Protein AF-K8E4I8-F1 (afdb_monomer_lite)

Organism: NCBI:txid1234679

Foldseek 3Di:
DVVVVVVVVLVVLVVVLVVQLVVLVVVLVVVVVVCPVPPPVVLNVLSVVLSVLSNQVSCCVRPVNVPRDPVVNVVSVVVNCVVPDDPDD

Sequence (89 aa):
MDDFTEFTDSETKKVAALQEIADTVDRLDTILEELKGTDNKLKAWYEQKKAVYEIKKILHDATHYERYNKAEADEFLSEYNSFVRPKQP

Secondary structure (DSSP, 8-state):
-HHHHHHHHHHHHH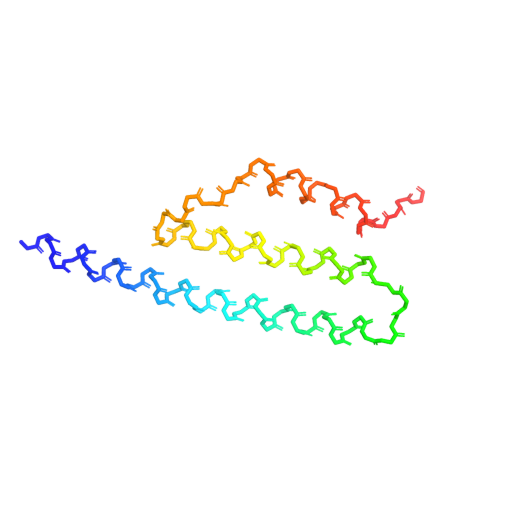HHHHHHHHHHHHHHHHHHHHHTTSS-HHHHHHHHHHHHHHHHHHHHHHH--TT--HHHHHHHHHHHHHHHS----

Structure (mmCIF, N/CA/C/O backbone):
data_AF-K8E4I8-F1
#
_entry.id   AF-K8E4I8-F1
#
loop_
_atom_site.group_PDB
_atom_site.id
_atom_site.type_symbol
_atom_site.label_atom_id
_atom_site.label_alt_id
_atom_site.label_comp_id
_atom_site.label_asym_id
_atom_site.label_entity_id
_atom_site.label_seq_id
_atom_site.pdbx_PDB_ins_code
_atom_site.Cartn_x
_atom_site.Cartn_y
_atom_site.Cartn_z
_atom_site.occupancy
_atom_site.B_iso_or_equiv
_atom_site.auth_seq_id
_atom_site.auth_comp_id
_atom_site.auth_asym_id
_atom_site.auth_atom_id
_atom_site.pdbx_PDB_model_num
ATOM 1 N N . MET A 1 1 ? 24.409 -3.647 -28.325 1.00 61.22 1 MET A N 1
ATOM 2 C CA . MET A 1 1 ? 23.555 -4.775 -27.889 1.00 61.22 1 MET A CA 1
ATOM 3 C C . MET A 1 1 ? 22.969 -4.519 -26.505 1.00 61.22 1 MET A C 1
ATOM 5 O O . MET A 1 1 ? 21.955 -5.129 -26.209 1.00 61.22 1 MET A O 1
ATOM 9 N N . ASP A 1 2 ? 23.534 -3.598 -25.714 1.00 67.25 2 ASP A N 1
ATOM 10 C CA . ASP A 1 2 ? 23.081 -3.311 -24.345 1.00 67.25 2 ASP A CA 1
ATOM 11 C C . ASP A 1 2 ? 21.718 -2.595 -24.258 1.00 67.25 2 ASP A C 1
ATOM 13 O O . ASP A 1 2 ? 20.890 -2.991 -23.444 1.00 67.25 2 ASP A O 1
ATOM 17 N N . ASP A 1 3 ? 21.416 -1.652 -25.159 1.00 69.19 3 ASP A N 1
ATOM 18 C CA . ASP A 1 3 ? 20.159 -0.874 -25.118 1.00 69.19 3 ASP A CA 1
ATOM 19 C C . ASP A 1 3 ? 18.875 -1.724 -25.219 1.00 69.19 3 ASP A C 1
ATOM 21 O O . ASP A 1 3 ? 17.842 -1.379 -24.647 1.00 69.19 3 ASP A O 1
ATOM 25 N N . PHE A 1 4 ? 18.910 -2.847 -25.949 1.00 73.12 4 PHE A N 1
ATOM 26 C CA . PHE A 1 4 ? 17.744 -3.729 -26.087 1.00 73.12 4 PHE A CA 1
ATOM 27 C C . PHE A 1 4 ? 17.491 -4.539 -24.808 1.00 73.12 4 PHE A C 1
ATOM 29 O O . PHE A 1 4 ? 16.341 -4.719 -24.415 1.00 73.12 4 PHE A O 1
ATOM 36 N N . THR A 1 5 ? 18.561 -4.982 -24.144 1.00 73.50 5 THR A N 1
ATOM 37 C CA . THR A 1 5 ? 18.493 -5.739 -22.887 1.00 73.50 5 THR A CA 1
ATOM 38 C C . THR A 1 5 ? 18.000 -4.855 -21.738 1.00 73.50 5 THR A C 1
ATOM 40 O O . THR A 1 5 ? 17.125 -5.257 -20.973 1.00 73.50 5 THR A O 1
ATOM 43 N N . GLU A 1 6 ? 18.483 -3.611 -21.657 1.00 71.56 6 GLU A N 1
ATOM 44 C CA . GLU A 1 6 ? 18.038 -2.645 -20.643 1.00 71.56 6 GLU A CA 1
ATOM 45 C C . GLU A 1 6 ? 16.547 -2.293 -20.797 1.00 71.56 6 GLU A C 1
ATOM 47 O O . GLU A 1 6 ? 15.809 -2.200 -19.809 1.00 71.56 6 GLU A O 1
ATOM 52 N N . PHE A 1 7 ? 16.069 -2.171 -22.041 1.00 73.88 7 PHE A N 1
ATOM 53 C CA . PHE A 1 7 ? 14.652 -1.960 -22.331 1.00 73.88 7 PHE A CA 1
ATOM 54 C C . PHE A 1 7 ? 13.781 -3.135 -21.857 1.00 73.88 7 PHE A C 1
ATOM 56 O O . PHE A 1 7 ? 12.768 -2.917 -21.188 1.00 73.88 7 PHE A O 1
ATOM 63 N N . THR A 1 8 ? 14.177 -4.380 -22.145 1.00 74.69 8 THR A N 1
ATOM 64 C CA . THR A 1 8 ? 13.415 -5.567 -21.719 1.00 74.69 8 THR A CA 1
ATOM 65 C C . THR A 1 8 ? 13.383 -5.737 -20.203 1.00 74.69 8 THR A C 1
ATOM 67 O O . THR A 1 8 ? 12.347 -6.116 -19.650 1.00 74.69 8 THR A O 1
ATOM 70 N N . ASP A 1 9 ? 14.471 -5.398 -19.513 1.00 80.88 9 ASP A N 1
ATOM 71 C CA . ASP A 1 9 ? 14.539 -5.462 -18.052 1.00 80.88 9 ASP A CA 1
ATOM 72 C C . ASP A 1 9 ? 13.640 -4.404 -17.398 1.00 80.88 9 ASP A C 1
ATOM 74 O O . ASP A 1 9 ? 12.961 -4.681 -16.405 1.00 80.88 9 ASP A O 1
ATOM 78 N N . SER A 1 10 ? 13.584 -3.199 -17.974 1.00 81.38 10 SER A N 1
ATOM 79 C CA . SER A 1 10 ? 12.704 -2.116 -17.518 1.00 81.38 10 SER A CA 1
ATOM 80 C C . SER A 1 10 ? 11.222 -2.477 -17.652 1.00 81.38 10 SER A C 1
ATOM 82 O O . SER A 1 10 ? 10.454 -2.327 -16.700 1.00 81.38 10 SER A O 1
ATOM 84 N N . GLU A 1 11 ? 10.810 -3.016 -18.800 1.00 87.50 11 GLU A N 1
ATOM 85 C CA . GLU A 1 11 ? 9.421 -3.438 -19.014 1.00 87.50 11 GLU A CA 1
ATOM 86 C C . GLU A 1 11 ? 9.041 -4.629 -18.122 1.00 87.50 11 GLU A C 1
ATOM 88 O O . GLU A 1 11 ? 7.954 -4.646 -17.543 1.00 87.50 11 GLU A O 1
ATOM 93 N N . THR A 1 12 ? 9.960 -5.576 -17.914 1.00 91.12 12 THR A N 1
ATOM 94 C CA . THR A 1 12 ? 9.742 -6.711 -17.003 1.00 91.12 12 THR A CA 1
ATOM 95 C C . THR A 1 12 ? 9.498 -6.239 -15.566 1.00 91.12 12 THR A C 1
ATOM 97 O O . THR A 1 12 ? 8.570 -6.719 -14.913 1.00 91.12 12 THR A O 1
ATOM 100 N N . LYS A 1 13 ? 10.262 -5.247 -15.082 1.00 91.00 13 LYS A N 1
ATOM 101 C CA . LYS A 1 13 ? 10.056 -4.647 -13.750 1.00 91.00 13 LYS A CA 1
ATOM 102 C C . LYS A 1 13 ? 8.687 -3.986 -13.612 1.00 91.00 13 LYS A C 1
ATOM 104 O O . LYS A 1 13 ? 8.039 -4.143 -12.582 1.00 91.00 13 LYS A O 1
ATOM 109 N N . LYS A 1 14 ? 8.219 -3.277 -14.643 1.00 92.69 14 LYS A N 1
ATOM 110 C CA . LYS A 1 14 ? 6.892 -2.636 -14.626 1.00 92.69 14 LYS A CA 1
ATOM 111 C C . LYS A 1 14 ? 5.762 -3.661 -14.599 1.00 92.69 14 LYS A C 1
ATOM 113 O O . LYS A 1 14 ? 4.802 -3.475 -13.859 1.00 92.69 14 LYS A O 1
ATOM 118 N N . VAL A 1 15 ? 5.876 -4.745 -15.368 1.00 94.94 15 VAL A N 1
ATOM 119 C CA . VAL A 1 15 ? 4.884 -5.832 -15.352 1.00 94.94 15 VAL A CA 1
ATOM 120 C C . VAL A 1 15 ? 4.851 -6.522 -13.987 1.00 94.94 15 VAL A C 1
ATOM 122 O O . VAL A 1 15 ? 3.768 -6.732 -13.447 1.00 94.94 15 VAL A O 1
ATOM 125 N N . ALA A 1 16 ? 6.014 -6.810 -13.393 1.00 95.50 16 ALA A N 1
ATOM 126 C CA . ALA A 1 16 ? 6.091 -7.364 -12.041 1.00 95.50 16 ALA A CA 1
ATOM 127 C C . ALA A 1 16 ? 5.442 -6.428 -11.006 1.00 95.50 16 ALA A C 1
ATOM 129 O O . ALA A 1 16 ? 4.630 -6.867 -10.196 1.00 95.50 16 ALA A O 1
ATOM 130 N N . ALA A 1 17 ? 5.702 -5.123 -11.102 1.00 97.12 17 ALA A N 1
ATOM 131 C CA . ALA A 1 17 ? 5.091 -4.125 -10.232 1.00 97.12 17 ALA A CA 1
ATOM 132 C C . ALA A 1 17 ? 3.562 -4.068 -10.356 1.00 97.12 17 ALA A C 1
ATOM 134 O O . ALA A 1 17 ? 2.874 -3.906 -9.351 1.00 97.12 17 ALA A O 1
ATOM 135 N N . LEU A 1 18 ? 3.007 -4.228 -11.564 1.00 97.69 18 LEU A N 1
ATOM 136 C CA . LEU A 1 18 ? 1.554 -4.321 -11.747 1.00 97.69 18 LEU A CA 1
ATOM 137 C C . LEU A 1 18 ? 0.970 -5.537 -11.020 1.00 97.69 18 LEU A C 1
ATOM 139 O O . LEU A 1 18 ? -0.089 -5.412 -10.405 1.00 97.69 18 LEU A O 1
ATOM 143 N N . GLN A 1 19 ? 1.664 -6.678 -11.051 1.00 97.81 19 GLN A N 1
ATOM 144 C CA . GLN A 1 19 ? 1.244 -7.867 -10.312 1.00 97.81 19 GLN A CA 1
ATOM 145 C C . GLN A 1 19 ? 1.309 -7.637 -8.796 1.00 97.81 19 GLN A C 1
ATOM 147 O O . GLN A 1 19 ? 0.340 -7.913 -8.099 1.00 97.81 19 GLN A O 1
ATOM 152 N N . GLU A 1 20 ? 2.391 -7.048 -8.281 1.00 98.25 20 GLU A N 1
ATOM 153 C CA . GLU A 1 20 ? 2.520 -6.740 -6.848 1.00 98.25 20 GLU A CA 1
ATOM 154 C C . GLU A 1 20 ? 1.458 -5.740 -6.354 1.00 98.25 20 GLU A C 1
ATOM 156 O O . GLU A 1 20 ? 0.969 -5.837 -5.223 1.00 98.25 20 GLU A O 1
ATOM 161 N N . ILE A 1 21 ? 1.065 -4.780 -7.200 1.00 98.38 21 ILE A N 1
ATOM 162 C CA . ILE A 1 21 ? -0.041 -3.859 -6.910 1.00 98.38 21 ILE A CA 1
ATOM 163 C C . ILE A 1 21 ? -1.368 -4.618 -6.863 1.00 98.38 21 ILE A C 1
ATOM 165 O O . ILE A 1 21 ? -2.132 -4.403 -5.923 1.00 98.38 21 ILE A O 1
ATOM 169 N N . ALA A 1 22 ? -1.636 -5.506 -7.826 1.00 98.38 22 ALA A N 1
ATOM 170 C CA . ALA A 1 22 ? -2.845 -6.331 -7.830 1.00 98.38 22 ALA A CA 1
ATOM 171 C C . ALA A 1 22 ? -2.938 -7.185 -6.555 1.00 98.38 22 ALA A C 1
ATOM 173 O O . ALA A 1 22 ? -3.931 -7.106 -5.836 1.00 98.38 22 ALA A O 1
ATOM 174 N N . ASP A 1 23 ? -1.852 -7.871 -6.192 1.00 98.44 23 ASP A N 1
ATOM 175 C CA . ASP A 1 23 ? -1.776 -8.685 -4.975 1.00 98.44 23 ASP A CA 1
ATOM 176 C C . ASP A 1 23 ? -1.982 -7.845 -3.697 1.00 98.44 23 ASP A C 1
ATOM 178 O O . ASP A 1 23 ? -2.501 -8.324 -2.686 1.00 98.44 23 ASP A O 1
ATOM 182 N N . THR A 1 24 ? -1.559 -6.577 -3.710 1.00 98.44 24 THR A N 1
ATOM 183 C CA . THR A 1 24 ? -1.769 -5.643 -2.593 1.00 98.44 24 THR A CA 1
ATOM 184 C C . THR A 1 24 ? -3.228 -5.201 -2.487 1.00 98.44 24 THR A C 1
ATOM 186 O O . THR A 1 24 ? -3.750 -5.095 -1.375 1.00 98.44 24 THR A O 1
ATOM 18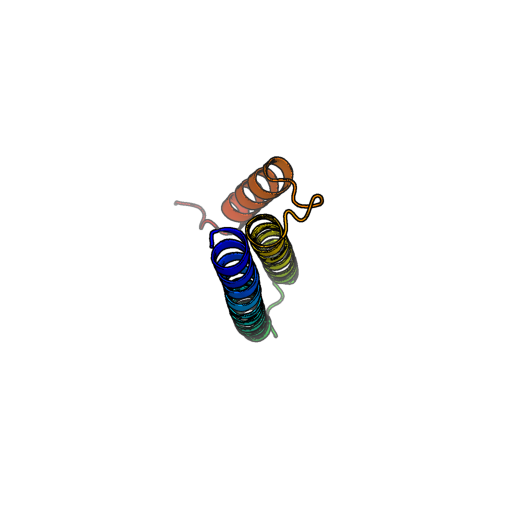9 N N . VAL A 1 25 ? -3.901 -4.983 -3.620 1.00 98.50 25 VAL A N 1
ATOM 190 C CA . VAL A 1 25 ? -5.333 -4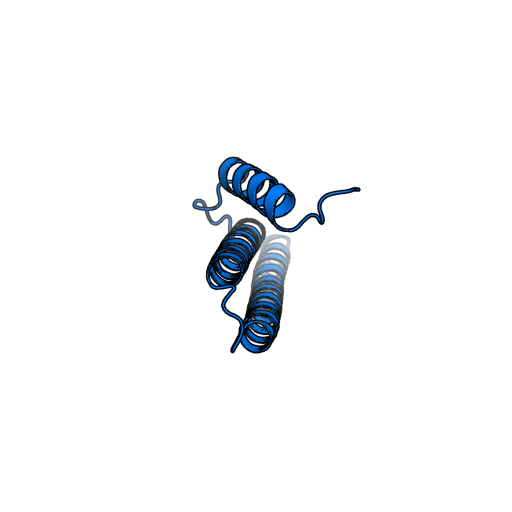.654 -3.669 1.00 98.50 25 VAL A CA 1
ATOM 191 C C . VAL A 1 25 ? -6.176 -5.841 -3.204 1.00 98.50 25 VAL A C 1
ATOM 193 O O . VAL A 1 25 ? -6.985 -5.667 -2.297 1.00 98.50 25 VAL A O 1
ATOM 196 N N . ASP A 1 26 ? -5.922 -7.049 -3.711 1.00 98.56 26 ASP A N 1
ATOM 197 C CA . ASP A 1 26 ? -6.662 -8.261 -3.321 1.00 98.56 26 ASP A CA 1
ATOM 198 C C . ASP A 1 26 ? -6.548 -8.547 -1.814 1.00 98.56 26 ASP A C 1
ATOM 200 O O . ASP A 1 26 ? -7.512 -8.931 -1.137 1.00 98.56 26 ASP A O 1
ATOM 204 N N . ARG A 1 27 ? -5.358 -8.312 -1.250 1.00 98.00 27 ARG A N 1
ATOM 205 C CA . ARG A 1 27 ? -5.123 -8.431 0.192 1.00 98.00 27 ARG A CA 1
ATOM 206 C C . ARG A 1 27 ? -5.904 -7.386 0.981 1.00 98.00 27 ARG A C 1
ATOM 208 O O . ARG A 1 27 ? -6.476 -7.722 2.018 1.00 98.00 27 ARG A O 1
ATOM 215 N N . LEU A 1 28 ? -5.922 -6.135 0.517 1.00 97.69 28 LEU A N 1
ATOM 216 C CA . LEU A 1 28 ? -6.694 -5.073 1.157 1.00 97.69 28 LEU A CA 1
ATOM 217 C C . LEU A 1 28 ? -8.191 -5.397 1.130 1.00 97.69 28 LEU A C 1
ATOM 219 O O . LEU A 1 28 ? -8.835 -5.283 2.168 1.00 97.69 28 LEU A O 1
ATOM 223 N N . ASP A 1 29 ? -8.726 -5.840 -0.007 1.00 97.94 29 ASP A N 1
ATOM 224 C CA . ASP A 1 29 ? -10.138 -6.210 -0.143 1.00 97.94 29 ASP A CA 1
ATOM 225 C C . ASP A 1 29 ? -10.518 -7.338 0.819 1.00 97.94 29 ASP A C 1
ATOM 227 O O . ASP A 1 29 ? -11.518 -7.233 1.531 1.00 97.94 29 ASP A O 1
ATOM 231 N N . THR A 1 30 ? -9.673 -8.368 0.923 1.00 97.44 30 THR A N 1
ATOM 232 C CA . THR A 1 30 ? -9.862 -9.464 1.885 1.00 97.44 30 THR A CA 1
ATOM 233 C C . THR A 1 30 ? -9.930 -8.936 3.321 1.00 97.44 30 THR A C 1
ATOM 235 O O . THR A 1 30 ? -10.877 -9.228 4.049 1.00 97.44 30 THR A O 1
ATOM 238 N N . ILE A 1 31 ? -8.968 -8.096 3.722 1.00 94.75 31 ILE A N 1
ATOM 239 C CA . ILE A 1 31 ? -8.923 -7.510 5.070 1.00 94.75 31 ILE A CA 1
ATOM 240 C C . ILE A 1 31 ? -10.144 -6.618 5.333 1.00 94.75 31 ILE A C 1
ATOM 242 O O . ILE A 1 31 ? -10.714 -6.642 6.423 1.00 94.75 31 ILE A O 1
ATOM 246 N N . LEU A 1 32 ? -10.554 -5.802 4.362 1.00 95.00 32 LEU A N 1
ATOM 247 C CA . LEU A 1 32 ? -11.697 -4.907 4.525 1.00 95.00 32 LEU A CA 1
ATOM 248 C C . LEU A 1 32 ? -13.018 -5.674 4.617 1.00 95.00 32 LEU A C 1
ATOM 250 O O . LEU A 1 32 ? -13.878 -5.269 5.400 1.00 95.00 32 LEU A O 1
ATOM 254 N N . GLU A 1 33 ? -13.171 -6.779 3.886 1.00 95.50 33 GLU A N 1
ATOM 255 C CA . GLU A 1 33 ? -14.346 -7.645 4.006 1.00 95.50 33 GLU A CA 1
ATOM 256 C C . GLU A 1 33 ? -14.378 -8.355 5.369 1.00 95.50 33 GLU A C 1
ATOM 258 O O . GLU A 1 33 ? -15.432 -8.410 5.995 1.00 95.50 33 GLU A O 1
ATOM 263 N N . GLU A 1 34 ? -13.234 -8.798 5.902 1.00 93.06 34 GLU A N 1
ATOM 264 C CA . GLU A 1 34 ? -13.144 -9.351 7.266 1.00 93.06 34 GLU A CA 1
ATOM 265 C C . GLU A 1 34 ? -13.492 -8.322 8.353 1.00 93.06 34 GLU A C 1
ATOM 267 O O . GLU A 1 34 ? -14.055 -8.658 9.397 1.00 93.06 34 GLU A O 1
ATOM 272 N N . LEU A 1 35 ? -13.151 -7.051 8.128 1.00 91.81 35 LEU A N 1
ATOM 273 C CA . LEU A 1 35 ? -13.471 -5.958 9.048 1.00 91.81 35 LEU A CA 1
ATOM 274 C C . LEU A 1 35 ? -14.907 -5.446 8.888 1.00 91.81 35 LEU A C 1
ATOM 276 O O . LEU A 1 35 ? -15.395 -4.706 9.751 1.00 91.81 35 LEU A O 1
ATOM 280 N N . LYS A 1 36 ? -15.603 -5.830 7.818 1.00 87.31 36 LYS A N 1
ATOM 281 C CA . LYS A 1 36 ? -16.976 -5.418 7.537 1.00 87.31 36 LYS A CA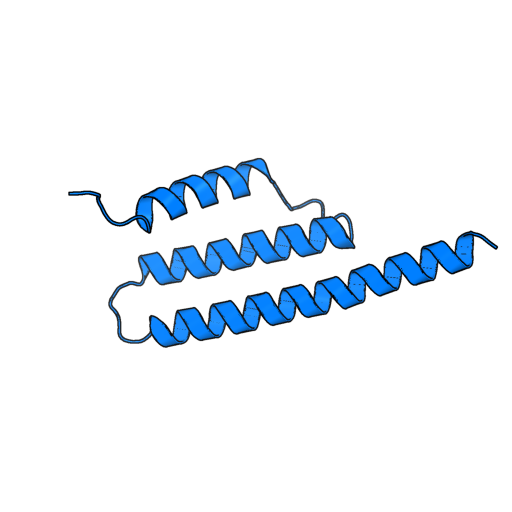 1
ATOM 282 C C . LYS A 1 36 ? -17.921 -6.025 8.569 1.00 87.31 36 LYS A C 1
ATOM 284 O O . LYS A 1 36 ? -17.946 -7.225 8.805 1.00 87.31 36 LYS A O 1
ATOM 289 N N . GLY A 1 37 ? -18.706 -5.169 9.217 1.00 80.31 37 GLY A N 1
ATOM 290 C CA . GLY A 1 37 ? -19.560 -5.571 10.339 1.00 80.31 37 GLY A CA 1
ATOM 291 C C . GLY A 1 37 ? -18.861 -5.537 11.702 1.00 80.31 37 GLY A C 1
ATOM 292 O O . GLY A 1 37 ? -19.521 -5.742 12.717 1.00 80.31 37 GLY A O 1
ATOM 293 N N . THR A 1 38 ? -17.566 -5.208 11.753 1.00 85.25 38 THR A N 1
ATOM 294 C CA . THR A 1 38 ? -16.899 -4.796 12.995 1.00 85.25 38 THR A CA 1
ATOM 295 C C . THR A 1 38 ? -16.987 -3.275 13.161 1.00 85.25 38 THR A C 1
ATOM 297 O O . THR A 1 38 ? -16.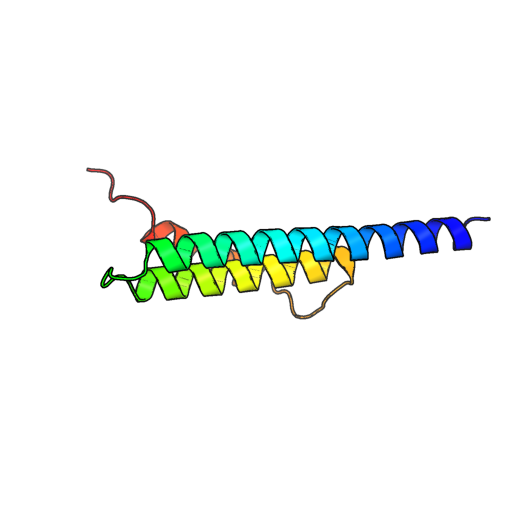989 -2.532 12.179 1.00 85.25 38 THR A O 1
ATOM 300 N N . ASP A 1 39 ? -16.983 -2.778 14.400 1.00 79.88 39 ASP A N 1
ATOM 301 C CA . ASP A 1 39 ? -16.868 -1.335 14.679 1.00 79.88 39 ASP A CA 1
ATOM 302 C C . ASP A 1 39 ? -15.426 -0.803 14.528 1.00 79.88 39 ASP A C 1
ATOM 304 O O . ASP A 1 39 ? -15.123 0.344 14.866 1.00 79.88 39 ASP A O 1
ATOM 308 N N . ASN A 1 40 ? -14.506 -1.608 13.982 1.00 85.88 40 ASN A N 1
ATOM 309 C CA . ASN A 1 40 ? -13.081 -1.295 13.929 1.00 85.88 40 ASN A CA 1
ATOM 310 C C . ASN A 1 40 ? -12.698 -0.416 12.722 1.00 85.88 40 ASN A C 1
ATOM 312 O O . ASN A 1 40 ? -11.775 -0.714 11.960 1.00 85.88 40 ASN A O 1
ATOM 316 N N . LYS A 1 41 ? -13.411 0.707 12.562 1.00 88.19 41 LYS A N 1
ATOM 317 C CA . LYS A 1 41 ? -13.200 1.697 11.488 1.00 88.19 41 LYS A CA 1
ATOM 318 C C . LYS A 1 41 ? -11.774 2.247 11.473 1.00 88.19 41 LYS A C 1
ATOM 320 O O . LYS A 1 41 ? -11.234 2.526 10.407 1.00 88.19 41 LYS A O 1
ATOM 325 N N . LEU A 1 42 ? -11.162 2.380 12.651 1.00 88.94 42 LEU A N 1
ATOM 326 C CA . LEU A 1 42 ? -9.785 2.843 12.784 1.00 88.94 42 LEU A CA 1
ATOM 327 C C . LEU A 1 42 ? -8.792 1.830 12.200 1.00 88.94 42 LEU A C 1
ATOM 329 O O . LEU A 1 42 ? -7.924 2.220 11.426 1.00 88.94 42 LEU A O 1
ATOM 333 N N . LYS A 1 43 ? -8.951 0.529 12.487 1.00 89.62 43 LYS A N 1
ATOM 334 C CA . LYS A 1 43 ? -8.122 -0.509 11.859 1.00 89.62 43 LYS A CA 1
ATOM 335 C C . LYS A 1 43 ? -8.303 -0.519 10.343 1.00 89.62 43 LYS A C 1
ATOM 337 O O . LYS A 1 43 ? -7.307 -0.521 9.637 1.00 89.62 43 LYS A O 1
ATOM 342 N N . ALA A 1 44 ? -9.538 -0.437 9.844 1.00 92.50 44 ALA A N 1
ATOM 343 C CA . ALA A 1 44 ? -9.791 -0.368 8.401 1.00 92.50 44 ALA A CA 1
ATOM 344 C C . ALA A 1 44 ? -9.061 0.818 7.741 1.00 92.50 44 ALA A C 1
ATOM 346 O O . ALA A 1 44 ? -8.448 0.659 6.687 1.00 92.50 44 ALA A O 1
ATOM 347 N N . TRP A 1 45 ? -9.060 1.987 8.389 1.00 93.25 45 TRP A N 1
ATOM 348 C CA . TRP A 1 45 ? -8.307 3.153 7.924 1.00 93.25 45 TRP A CA 1
ATOM 349 C C . TRP A 1 45 ? -6.792 2.903 7.893 1.00 93.25 45 TRP A C 1
ATOM 351 O O . TRP A 1 45 ? -6.144 3.228 6.897 1.00 93.25 45 TRP A O 1
ATOM 361 N N . TYR A 1 46 ? -6.223 2.291 8.936 1.00 93.25 46 TYR A N 1
ATOM 362 C CA . TYR A 1 46 ? -4.800 1.945 8.947 1.00 93.25 46 TYR A CA 1
ATOM 363 C C . TYR A 1 46 ? -4.436 0.947 7.838 1.00 93.25 46 TYR A C 1
ATOM 365 O O . TYR A 1 46 ? -3.435 1.145 7.156 1.00 93.25 46 TYR A O 1
ATOM 373 N N . GLU A 1 47 ? -5.240 -0.090 7.606 1.00 94.50 47 GLU A N 1
ATOM 374 C CA . GLU A 1 47 ? -4.968 -1.084 6.554 1.00 94.50 47 GLU A CA 1
ATOM 375 C C . GLU A 1 47 ? -5.003 -0.446 5.156 1.00 94.50 47 GLU A C 1
ATOM 377 O O . GLU A 1 47 ? -4.116 -0.685 4.337 1.00 94.50 47 GLU A O 1
ATOM 382 N N . GLN A 1 48 ? -5.948 0.469 4.910 1.00 95.81 48 GLN A N 1
ATOM 383 C CA . GLN A 1 48 ? -5.983 1.263 3.675 1.00 95.81 48 GLN A CA 1
ATOM 384 C C . GLN A 1 48 ? -4.726 2.127 3.520 1.00 95.81 48 GLN A C 1
ATOM 386 O O . GLN A 1 48 ? -4.125 2.174 2.447 1.00 95.81 48 GLN A O 1
ATOM 391 N N . LYS A 1 49 ? -4.298 2.816 4.587 1.00 95.75 49 LYS A N 1
ATOM 392 C CA . LYS A 1 49 ? -3.084 3.646 4.559 1.00 95.75 49 LYS A CA 1
ATOM 393 C C . LYS A 1 49 ? -1.826 2.818 4.324 1.00 95.75 49 LYS A C 1
ATOM 395 O O . LYS A 1 49 ? -0.983 3.225 3.527 1.00 95.75 49 LYS A O 1
ATOM 400 N N . LYS A 1 50 ? -1.731 1.647 4.951 1.00 94.75 50 LYS A N 1
ATOM 401 C CA . LYS A 1 50 ? -0.643 0.691 4.749 1.00 94.75 50 LYS A CA 1
ATOM 402 C C . LYS A 1 50 ? -0.554 0.254 3.288 1.00 94.75 50 LYS A C 1
ATOM 404 O O . LYS A 1 50 ? 0.511 0.397 2.693 1.00 94.75 50 LYS A O 1
ATOM 409 N N . ALA A 1 51 ? -1.670 -0.164 2.689 1.00 97.12 51 ALA A N 1
ATOM 410 C CA . ALA A 1 51 ? -1.721 -0.538 1.275 1.00 97.12 51 ALA A CA 1
ATOM 411 C C . ALA A 1 51 ? -1.276 0.612 0.351 1.00 97.12 51 ALA A C 1
ATOM 413 O O . ALA A 1 51 ? -0.525 0.394 -0.596 1.00 97.12 51 ALA A O 1
ATOM 414 N N . VAL A 1 52 ? -1.657 1.861 0.654 1.00 97.25 52 VAL A N 1
ATOM 415 C CA . VAL A 1 52 ? -1.190 3.035 -0.107 1.00 97.25 52 VAL A CA 1
ATOM 416 C C . VAL A 1 52 ? 0.333 3.198 -0.033 1.00 97.25 52 VAL A C 1
ATOM 418 O O . VAL A 1 52 ? 0.952 3.473 -1.060 1.00 97.25 52 VAL A O 1
ATOM 421 N N . TYR A 1 53 ? 0.959 3.044 1.138 1.00 96.19 53 TYR A N 1
ATOM 422 C CA . TYR A 1 53 ? 2.423 3.124 1.247 1.00 96.19 53 TYR A CA 1
ATOM 423 C C . TYR A 1 53 ? 3.130 1.977 0.528 1.00 96.19 53 TYR A C 1
ATOM 425 O O . TYR A 1 53 ? 4.142 2.221 -0.129 1.00 96.19 53 TYR A O 1
ATOM 433 N N . GLU A 1 54 ? 2.587 0.761 0.604 1.00 97.00 54 GLU A N 1
ATOM 434 C CA . GLU A 1 54 ? 3.105 -0.396 -0.133 1.00 97.00 54 GLU A CA 1
ATOM 435 C C . GLU A 1 54 ? 3.064 -0.148 -1.647 1.00 97.00 54 GLU A C 1
ATOM 437 O O . GLU A 1 54 ? 4.093 -0.264 -2.308 1.00 97.00 54 GLU A O 1
ATOM 442 N N . ILE A 1 55 ? 1.935 0.327 -2.187 1.00 97.81 55 ILE A N 1
ATOM 443 C CA . ILE A 1 55 ? 1.805 0.677 -3.612 1.00 97.81 55 ILE A CA 1
ATOM 444 C C . ILE A 1 55 ? 2.786 1.789 -4.006 1.00 97.81 55 ILE A C 1
ATOM 446 O O . ILE A 1 55 ? 3.447 1.692 -5.039 1.00 97.81 55 ILE A O 1
ATOM 450 N N . LYS A 1 56 ? 2.926 2.846 -3.192 1.00 96.81 56 LYS A N 1
ATOM 451 C CA . LYS A 1 56 ? 3.901 3.918 -3.463 1.00 96.81 56 LYS A CA 1
ATOM 452 C C . LYS A 1 56 ? 5.331 3.379 -3.526 1.00 96.81 56 LYS A C 1
ATOM 454 O O . LYS A 1 56 ? 6.092 3.833 -4.376 1.00 96.81 56 LYS A O 1
ATOM 459 N N . LYS A 1 57 ? 5.686 2.439 -2.646 1.00 96.94 57 LYS A N 1
ATOM 460 C CA . LYS A 1 57 ? 6.999 1.789 -2.642 1.00 96.94 57 LYS A CA 1
ATOM 461 C C . LYS A 1 57 ? 7.208 0.951 -3.908 1.00 96.94 57 LYS A C 1
ATOM 463 O O . LYS A 1 57 ? 8.220 1.133 -4.569 1.00 96.94 57 LYS A O 1
ATOM 468 N N . ILE A 1 58 ? 6.233 0.121 -4.288 1.00 97.31 58 ILE A N 1
ATOM 469 C CA . ILE A 1 58 ? 6.288 -0.694 -5.517 1.00 97.31 58 ILE A CA 1
ATOM 470 C C . ILE A 1 58 ? 6.513 0.197 -6.750 1.00 97.31 58 ILE A C 1
ATOM 472 O O . ILE A 1 58 ? 7.382 -0.068 -7.579 1.00 97.31 58 ILE A O 1
ATOM 476 N N . LEU A 1 59 ? 5.779 1.311 -6.846 1.00 96.06 59 LEU A N 1
ATOM 477 C CA . LEU A 1 59 ? 5.956 2.294 -7.919 1.00 96.06 59 LEU A CA 1
ATOM 478 C C . LEU A 1 59 ? 7.335 2.970 -7.875 1.00 96.06 59 LEU A C 1
ATOM 480 O O . LEU A 1 59 ? 7.922 3.251 -8.919 1.00 96.06 59 LEU A O 1
ATOM 484 N N . HIS A 1 60 ? 7.861 3.250 -6.682 1.00 95.38 60 HIS A N 1
ATOM 485 C CA . HIS A 1 60 ? 9.198 3.818 -6.531 1.00 95.38 60 HIS A CA 1
ATOM 486 C C . HIS A 1 60 ? 10.265 2.866 -7.066 1.00 95.38 60 HIS A C 1
ATOM 488 O O . HIS A 1 60 ? 11.066 3.264 -7.909 1.00 95.38 60 HIS A O 1
ATOM 494 N N . ASP A 1 61 ? 10.201 1.604 -6.653 1.00 93.69 61 ASP A N 1
ATOM 495 C CA . ASP A 1 61 ? 11.179 0.579 -7.010 1.00 93.69 61 ASP A CA 1
ATOM 496 C C . ASP A 1 61 ? 11.140 0.246 -8.518 1.00 93.69 61 ASP A C 1
ATOM 498 O O . ASP A 1 61 ? 12.177 -0.020 -9.129 1.00 93.69 61 ASP A O 1
ATOM 502 N N . ALA A 1 62 ? 9.961 0.313 -9.150 1.00 94.00 62 ALA A N 1
ATOM 503 C CA . ALA A 1 62 ? 9.787 -0.030 -10.562 1.00 94.00 62 ALA A CA 1
ATOM 504 C C . ALA A 1 62 ? 9.974 1.141 -11.538 1.00 94.00 62 ALA A C 1
ATOM 506 O O . ALA A 1 62 ? 10.433 0.934 -12.663 1.00 94.00 62 ALA A O 1
ATOM 507 N N . THR A 1 63 ? 9.598 2.366 -11.151 1.00 90.31 63 THR A N 1
ATOM 508 C CA . THR A 1 63 ? 9.561 3.517 -12.073 1.00 90.31 63 THR A CA 1
ATOM 509 C C . THR A 1 63 ? 10.225 4.781 -11.535 1.00 90.31 63 THR A C 1
ATOM 511 O O . THR A 1 63 ? 10.094 5.820 -12.176 1.00 90.31 63 THR A O 1
ATOM 514 N N . HIS A 1 64 ? 10.894 4.738 -10.379 1.00 91.06 64 HIS A N 1
ATOM 515 C CA . HIS A 1 64 ? 11.404 5.929 -9.681 1.00 91.06 64 HIS A CA 1
ATOM 516 C C . HIS A 1 64 ? 10.289 6.932 -9.348 1.00 91.06 64 HIS A C 1
ATOM 518 O O . HIS A 1 64 ? 10.410 8.140 -9.531 1.00 91.06 64 HIS A O 1
ATOM 524 N N . TYR A 1 65 ? 9.144 6.435 -8.879 1.00 93.06 65 TYR A N 1
ATOM 525 C CA . TYR A 1 65 ? 8.071 7.295 -8.390 1.00 93.06 65 TYR A CA 1
ATOM 526 C C . TYR A 1 65 ? 8.534 8.167 -7.205 1.00 93.06 65 TYR A C 1
ATOM 528 O O . TYR A 1 65 ? 8.699 7.701 -6.077 1.00 93.06 65 TYR A O 1
ATOM 536 N N . GLU A 1 66 ? 8.706 9.462 -7.466 1.00 92.94 66 GLU A N 1
ATOM 537 C CA . GLU A 1 66 ? 9.312 10.446 -6.550 1.00 92.94 66 GLU A CA 1
ATOM 538 C C . GLU A 1 66 ? 8.471 10.777 -5.306 1.00 92.94 66 GLU A C 1
ATOM 540 O O . GLU A 1 66 ? 8.959 11.368 -4.348 1.00 92.94 66 GLU A O 1
ATOM 545 N N . ARG A 1 67 ? 7.178 10.428 -5.293 1.00 93.19 67 ARG A N 1
ATOM 546 C CA . ARG A 1 67 ? 6.287 10.742 -4.156 1.00 93.19 67 ARG A CA 1
ATOM 547 C C . ARG A 1 67 ? 6.252 9.645 -3.092 1.00 93.19 67 ARG A C 1
ATOM 549 O O . ARG A 1 67 ? 5.387 9.675 -2.211 1.00 93.19 67 ARG A O 1
ATOM 556 N N . TYR A 1 68 ? 7.135 8.658 -3.186 1.00 94.69 68 TYR A N 1
ATOM 557 C CA . TYR A 1 68 ? 7.374 7.732 -2.093 1.00 94.69 68 TYR A CA 1
ATOM 558 C C . TYR A 1 68 ? 8.333 8.366 -1.085 1.00 94.69 68 TYR A C 1
ATOM 560 O O . TYR A 1 68 ? 9.486 8.648 -1.393 1.00 94.69 68 TYR A O 1
ATOM 568 N N . ASN A 1 69 ? 7.847 8.580 0.136 1.00 93.69 69 ASN A N 1
ATOM 569 C CA . ASN A 1 69 ? 8.660 9.042 1.249 1.00 93.69 69 ASN A CA 1
ATOM 570 C C . ASN A 1 69 ? 8.856 7.885 2.231 1.00 93.69 69 ASN A C 1
ATOM 572 O O . ASN A 1 69 ? 7.937 7.513 2.962 1.00 93.69 69 ASN A O 1
ATOM 576 N N . LYS A 1 70 ? 10.067 7.320 2.249 1.00 92.88 70 LYS A N 1
ATOM 577 C CA . LYS A 1 70 ? 10.409 6.202 3.134 1.00 92.88 70 LYS A CA 1
ATOM 578 C C . LYS A 1 70 ? 10.299 6.575 4.616 1.00 92.88 70 LYS A C 1
ATOM 580 O O . LYS A 1 70 ? 9.834 5.757 5.396 1.00 92.88 70 LYS A O 1
ATOM 585 N N . ALA A 1 71 ? 10.697 7.788 5.004 1.00 94.62 71 ALA A N 1
ATOM 586 C CA . ALA A 1 71 ? 10.637 8.214 6.403 1.00 94.62 71 ALA A CA 1
ATOM 587 C C . ALA A 1 71 ? 9.184 8.310 6.899 1.00 94.62 71 ALA A C 1
ATOM 589 O O . ALA A 1 71 ? 8.873 7.808 7.973 1.00 94.62 71 ALA A O 1
ATOM 590 N N . GLU A 1 72 ? 8.294 8.873 6.076 1.00 93.44 72 GLU A N 1
ATOM 591 C CA . GLU A 1 72 ? 6.849 8.942 6.351 1.00 93.44 72 GLU A CA 1
ATOM 592 C C . GLU A 1 72 ? 6.229 7.535 6.450 1.00 93.44 72 GLU A C 1
ATOM 594 O O . GLU A 1 72 ? 5.444 7.254 7.354 1.00 93.44 72 GLU A O 1
ATOM 599 N N . ALA A 1 73 ? 6.614 6.626 5.546 1.00 92.62 73 ALA A N 1
ATOM 600 C CA . ALA A 1 73 ? 6.155 5.239 5.568 1.00 92.62 73 ALA A CA 1
ATOM 601 C C . ALA A 1 73 ? 6.637 4.485 6.822 1.00 92.62 73 ALA A C 1
ATOM 603 O O . ALA A 1 73 ? 5.853 3.769 7.446 1.00 92.62 73 ALA A O 1
ATOM 604 N N . ASP A 1 74 ? 7.904 4.657 7.210 1.00 93.50 74 ASP A N 1
ATOM 605 C CA . ASP A 1 74 ? 8.488 4.029 8.400 1.00 93.50 74 ASP A CA 1
ATOM 606 C C . ASP A 1 74 ? 7.823 4.546 9.691 1.00 93.50 74 ASP A C 1
ATOM 608 O O . ASP A 1 74 ? 7.504 3.755 10.583 1.00 93.50 74 ASP A O 1
ATOM 612 N N . GLU A 1 75 ? 7.565 5.856 9.782 1.00 94.31 75 GLU A N 1
ATOM 613 C CA . GLU A 1 75 ? 6.849 6.475 10.905 1.00 94.31 75 GLU A CA 1
ATOM 614 C C . GLU A 1 75 ? 5.424 5.92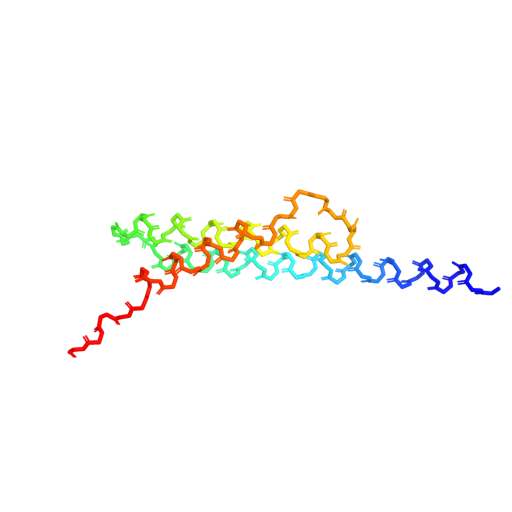2 11.025 1.00 94.31 75 GLU A C 1
ATOM 616 O O . GLU A 1 75 ? 5.032 5.435 12.090 1.00 94.31 75 GLU A O 1
ATOM 621 N N . PHE A 1 76 ? 4.689 5.885 9.911 1.00 93.06 76 PHE A N 1
ATOM 622 C CA . PHE A 1 76 ? 3.353 5.298 9.857 1.00 93.06 76 PHE A CA 1
ATOM 623 C C . PHE A 1 76 ? 3.346 3.819 10.279 1.00 93.06 76 PHE A C 1
ATOM 625 O O . PHE A 1 76 ? 2.496 3.400 11.065 1.00 93.06 76 PHE A O 1
ATOM 632 N N . LEU A 1 77 ? 4.290 3.009 9.785 1.00 89.56 77 LEU A N 1
ATOM 633 C CA . LEU A 1 77 ? 4.376 1.587 10.133 1.00 89.56 77 LEU A CA 1
ATOM 634 C C . LEU A 1 77 ? 4.716 1.379 11.612 1.00 89.56 77 LEU A C 1
ATOM 636 O O . LEU A 1 77 ? 4.226 0.428 12.224 1.00 89.56 77 LEU A O 1
ATOM 640 N N . SER A 1 78 ? 5.537 2.251 12.197 1.00 90.81 78 SER A N 1
ATOM 641 C CA . SER A 1 78 ? 5.826 2.240 13.633 1.00 90.81 78 SER A CA 1
ATOM 642 C C . SER A 1 78 ? 4.559 2.494 14.456 1.00 90.81 78 SER A C 1
ATOM 644 O O . SER A 1 78 ? 4.232 1.708 15.352 1.00 90.81 78 SER A O 1
ATOM 646 N N . GLU A 1 79 ? 3.796 3.532 14.099 1.00 89.25 79 GLU A N 1
ATOM 647 C CA . GLU A 1 79 ? 2.521 3.866 14.739 1.00 89.25 79 GLU A CA 1
ATOM 648 C C . GLU A 1 79 ? 1.508 2.722 14.598 1.00 89.25 79 GLU A C 1
ATOM 650 O O . GLU A 1 79 ? 0.961 2.242 15.594 1.00 89.25 79 GLU A O 1
ATOM 655 N N . TYR A 1 80 ? 1.329 2.206 13.381 1.00 87.19 80 TYR A N 1
ATOM 656 C CA . TYR A 1 80 ? 0.457 1.068 13.101 1.00 87.19 80 TYR A CA 1
ATOM 657 C C . TYR A 1 80 ? 0.824 -0.150 13.954 1.00 87.19 80 TYR A C 1
ATOM 659 O O . TYR A 1 80 ? -0.041 -0.727 14.612 1.00 87.19 80 TYR A O 1
ATOM 667 N N . ASN A 1 81 ? 2.108 -0.515 14.010 1.00 85.56 81 ASN A N 1
ATOM 668 C CA . ASN A 1 81 ? 2.579 -1.645 14.812 1.00 85.56 81 ASN A CA 1
ATOM 669 C C . ASN A 1 81 ? 2.315 -1.454 16.310 1.00 85.56 81 ASN A C 1
ATOM 671 O O . ASN A 1 81 ? 2.048 -2.433 17.006 1.00 85.56 81 ASN A O 1
ATOM 675 N N . SER A 1 82 ? 2.374 -0.220 16.816 1.00 85.19 82 SER A N 1
ATOM 676 C CA . SER A 1 82 ? 2.006 0.076 18.205 1.00 85.19 82 SER A CA 1
ATOM 677 C C . SER A 1 82 ? 0.511 -0.141 18.473 1.00 85.19 82 SER A C 1
ATOM 679 O O . SER A 1 82 ? 0.139 -0.549 19.571 1.00 85.19 82 SER A O 1
ATOM 681 N N . PHE A 1 83 ? -0.332 0.064 17.456 1.00 78.94 83 PHE A N 1
ATOM 682 C CA . PHE A 1 83 ? -1.780 -0.102 17.536 1.00 78.94 83 PHE A CA 1
ATOM 683 C C . PHE A 1 83 ? -2.225 -1.565 17.390 1.00 78.94 83 PHE A C 1
ATOM 685 O O . PHE A 1 83 ? -3.112 -2.012 18.116 1.00 78.94 83 PHE A O 1
ATOM 692 N N . VAL A 1 84 ? -1.622 -2.326 16.468 1.00 75.31 84 VAL A N 1
ATOM 693 C CA . VAL A 1 84 ? -2.029 -3.719 16.202 1.00 75.31 84 VAL A CA 1
ATOM 694 C C . VAL A 1 84 ? -1.334 -4.756 17.081 1.00 75.31 84 VAL A C 1
ATOM 696 O O . VAL A 1 84 ? -1.786 -5.903 17.126 1.00 75.31 84 VAL A O 1
ATOM 699 N N . ARG A 1 85 ? -0.257 -4.401 17.797 1.00 67.56 85 ARG A N 1
ATOM 700 C CA . ARG A 1 85 ? 0.342 -5.324 18.770 1.00 67.56 85 ARG A CA 1
ATOM 701 C C . ARG A 1 85 ? -0.639 -5.574 19.922 1.00 67.56 85 ARG A C 1
ATOM 703 O O . ARG A 1 85 ? -1.123 -4.616 20.526 1.00 67.56 85 ARG A O 1
ATOM 710 N N . PRO A 1 86 ? -0.896 -6.841 20.293 1.00 57.16 86 PRO A N 1
ATOM 711 C CA . PRO A 1 86 ? -1.611 -7.127 21.527 1.00 57.16 86 PRO A CA 1
ATOM 712 C C . PRO A 1 86 ? -0.809 -6.550 22.700 1.00 57.16 86 PRO A C 1
ATOM 714 O O . PRO A 1 86 ? 0.413 -6.717 22.754 1.00 57.16 86 PRO A O 1
ATOM 717 N N . LYS A 1 87 ? -1.482 -5.869 23.639 1.00 51.94 87 LYS A N 1
ATOM 718 C CA . LYS A 1 87 ? -0.868 -5.518 24.927 1.00 51.94 87 LYS A CA 1
ATOM 719 C C . LYS A 1 87 ? -0.339 -6.815 25.540 1.00 51.94 87 LYS A C 1
ATOM 721 O O . LYS A 1 87 ? -1.131 -7.715 25.814 1.00 51.94 87 LYS A O 1
ATOM 726 N N . GLN A 1 88 ? 0.980 -6.930 25.691 1.00 47.50 88 GLN A N 1
ATOM 727 C CA . GLN A 1 88 ? 1.545 -8.015 26.486 1.00 47.50 88 GLN A CA 1
ATOM 728 C C . GLN A 1 88 ? 1.013 -7.876 27.925 1.00 47.50 88 GLN A C 1
ATOM 730 O O . GLN A 1 88 ? 0.881 -6.736 28.385 1.00 47.50 88 GLN A O 1
ATOM 735 N N . PRO A 1 89 ? 0.624 -8.992 28.567 1.00 52.84 89 PRO A N 1
ATOM 736 C CA . PRO A 1 89 ? 0.081 -8.988 29.923 1.00 52.84 89 PRO A CA 1
ATOM 737 C C . PRO A 1 89 ? 1.077 -8.450 30.954 1.00 52.84 89 PRO A C 1
ATOM 739 O O . PRO A 1 89 ? 2.301 -8.612 30.742 1.00 52.84 89 PRO A O 1
#

pLDDT: mean 88.6, std 11.55, range [47.5, 98.56]

Radius of gyration: 16.85 Å; chains: 1; bounding box: 43×20×58 Å